Protein AF-A0ABC8RCI1-F1 (afdb_monomer)

Foldseek 3Di:
DVLLLVQLVVLFVVQCVVVVVPDVGAALVCQLVSQQSSLVSCVVVCVVLCVVQPVDGQDPVLLVVLVVVLVVVVCVVDDPVCNVVVPPRDHADSVRSSVSSVSSSVCSSVVSVVVVVVVVPDPPPPDDPPPDPDDDDDDDDDDDDDDPVPVVVVVVVVVVVVD

pLDDT: mean 73.95, std 18.59, range [34.44, 93.94]

Nearest PDB structures (foldseek):
  3gm2-assembly1_A  TM=2.659E-01  e=1.582E+00  Homo sapiens
  5f28-assembly3_G  TM=2.314E-01  e=1.412E+00  Mus musculus
  7utj-assembly1_I  TM=2.986E-01  e=2.645E+00  Homo sapiens
  2lk4-assembly1_A  TM=2.152E-01  e=1.124E+00  Homo sapiens
  1ktm-assembly1_A  TM=2.302E-01  e=2.800E+00  Gallus gallus

Solvent-accessible surface area (backbone atoms only — not comparable to full-atom values): 10098 Å² total; per-residue (Å²): 107,70,69,61,51,51,52,46,52,52,55,49,51,49,55,33,56,7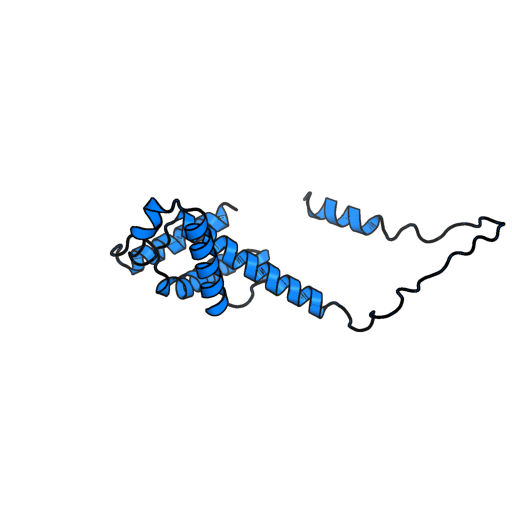6,50,71,59,78,48,98,45,52,43,71,86,49,48,56,64,50,47,43,53,50,48,53,52,43,49,73,68,59,39,63,65,47,54,71,35,45,80,61,76,79,52,66,69,55,52,50,51,45,51,51,52,52,54,52,53,49,61,72,72,49,59,82,86,54,63,76,71,61,79,56,80,74,59,34,43,75,70,52,45,46,53,48,52,53,52,44,52,49,53,44,33,52,53,40,47,49,52,53,51,61,73,65,51,68,85,84,69,85,72,82,87,73,84,74,80,82,77,89,76,87,85,83,92,78,80,88,90,90,86,65,81,71,63,60,63,57,53,56,55,55,56,70,71,72,113

Secondary structure (DSSP, 8-state):
-HHHHHHHHHHHHHHHHHTTT-SSSB-GGGHHHHHHHHHHHHHHTT-HHHHHH--SPPPHHHHHHHHHHHHHHHHHHS-TTTGGGTTS---B-HHHHHHHHHHHHHHHHHHHHHHHHHHHS-GGG----------------------STTHHHHHHHHHHH--

Organism: NCBI:txid185542

Mean predicted aligned error: 14.88 Å

Sequence (163 aa):
SPEFNSVCDSVYEDCLTLTQHALPGVKPYQLVSASERLHCSHTTLHFLLITKWVPQPLSRSQVDRTFKAITIRRSKNMPPAQVQKEEGEVVLGPVEFKEFARELFTNAVVSNAGKAVWKSVPIGVAGIAGVGAVTKSGKEVVGTVIGVYALGVATSIYLSLSG

Radius of gyration: 24.65 Å; Cα contacts (8 Å, |Δi|>4): 89; chains: 1; bounding box: 46×57×62 Å

Structure (mmCIF, N/CA/C/O backbone):
data_AF-A0ABC8RCI1-F1
#
_entry.id   AF-A0ABC8RCI1-F1
#
loop_
_atom_site.group_PDB
_atom_site.id
_atom_site.type_symbol
_atom_site.label_atom_id
_atom_site.label_alt_id
_atom_site.label_comp_id
_atom_site.label_asym_id
_atom_site.label_entity_id
_atom_site.label_seq_id
_atom_site.pdbx_PDB_ins_code
_atom_site.Cartn_x
_atom_site.Cartn_y
_atom_site.Cartn_z
_atom_site.occupancy
_atom_site.B_iso_or_equiv
_atom_site.auth_seq_id
_atom_site.auth_comp_id
_atom_site.auth_asym_id
_atom_site.auth_atom_id
_atom_site.pdbx_PDB_model_num
ATOM 1 N N . SER A 1 1 ? -6.464 3.731 -11.333 1.00 79.81 1 SER A N 1
ATOM 2 C CA . SER A 1 1 ? -6.948 2.745 -12.316 1.00 79.81 1 SER A CA 1
ATOM 3 C C . SER A 1 1 ? -7.962 1.847 -11.617 1.00 79.81 1 SER A C 1
ATOM 5 O O . SER A 1 1 ? -7.810 1.637 -10.411 1.00 79.81 1 SER A O 1
ATOM 7 N N . PRO A 1 2 ? -9.016 1.390 -12.310 1.00 86.62 2 PRO A N 1
ATOM 8 C CA . PRO A 1 2 ? -10.028 0.510 -11.724 1.00 86.62 2 PRO A CA 1
ATOM 9 C C . PRO A 1 2 ? -9.445 -0.842 -11.288 1.00 86.62 2 PRO A C 1
ATOM 11 O O . PRO A 1 2 ? -9.809 -1.342 -10.229 1.00 86.62 2 PRO A O 1
ATOM 14 N N . GLU A 1 3 ? -8.464 -1.374 -12.016 1.00 86.75 3 GLU A N 1
ATOM 15 C CA . GLU A 1 3 ? -7.760 -2.616 -11.678 1.00 86.75 3 GLU A CA 1
ATOM 16 C C . GLU A 1 3 ? -6.979 -2.464 -10.365 1.00 86.75 3 GLU A C 1
ATOM 18 O O . GLU A 1 3 ? -7.034 -3.334 -9.501 1.00 86.75 3 GLU A O 1
ATOM 23 N N . PHE A 1 4 ? -6.301 -1.325 -10.165 1.00 87.56 4 PHE A N 1
ATOM 24 C CA . PHE A 1 4 ? -5.614 -1.037 -8.903 1.00 87.56 4 PHE A CA 1
ATOM 25 C C . PHE A 1 4 ? -6.589 -0.992 -7.719 1.00 87.56 4 PHE A C 1
ATOM 27 O O . PHE A 1 4 ? -6.317 -1.561 -6.663 1.00 87.56 4 PHE A O 1
ATOM 34 N N . ASN A 1 5 ? -7.736 -0.333 -7.905 1.00 90.94 5 ASN A N 1
ATOM 35 C CA . ASN A 1 5 ? -8.763 -0.240 -6.871 1.00 90.94 5 ASN A CA 1
ATOM 36 C C . ASN A 1 5 ? -9.359 -1.613 -6.548 1.00 90.94 5 ASN A C 1
ATOM 38 O O . ASN A 1 5 ? -9.527 -1.914 -5.374 1.00 90.94 5 ASN A O 1
ATOM 42 N N . SER A 1 6 ? -9.602 -2.448 -7.562 1.00 92.31 6 SER A N 1
ATOM 43 C CA . SER A 1 6 ? -10.110 -3.812 -7.388 1.00 92.31 6 SER A CA 1
ATOM 44 C C . SER A 1 6 ? -9.152 -4.688 -6.576 1.00 92.31 6 SER A C 1
ATOM 46 O O . SER A 1 6 ? -9.595 -5.403 -5.680 1.00 92.31 6 SER A O 1
ATOM 48 N N . VAL A 1 7 ? -7.840 -4.580 -6.809 1.00 92.38 7 VAL A N 1
ATOM 49 C CA . VAL A 1 7 ? -6.827 -5.266 -5.985 1.00 92.38 7 VAL A CA 1
ATOM 50 C C . VAL A 1 7 ? -6.846 -4.757 -4.545 1.00 92.38 7 VAL A C 1
ATOM 52 O O . VAL A 1 7 ? -6.781 -5.553 -3.611 1.00 92.38 7 VAL A O 1
ATOM 55 N N . CYS A 1 8 ? -6.961 -3.441 -4.348 1.00 91.88 8 CYS A N 1
ATOM 56 C CA . CYS A 1 8 ? -7.063 -2.867 -3.007 1.00 91.88 8 CYS A CA 1
ATOM 57 C C . CYS A 1 8 ? -8.319 -3.348 -2.273 1.00 91.88 8 CYS A C 1
ATOM 59 O O . CYS A 1 8 ? -8.227 -3.664 -1.092 1.00 91.88 8 CYS A O 1
ATOM 61 N N . ASP A 1 9 ? -9.458 -3.426 -2.965 1.00 93.94 9 ASP A N 1
ATOM 62 C CA . ASP A 1 9 ? -10.711 -3.950 -2.417 1.00 93.94 9 ASP A CA 1
ATOM 63 C C . ASP A 1 9 ? -10.568 -5.425 -2.027 1.00 93.94 9 ASP A C 1
ATOM 65 O O . ASP A 1 9 ? -10.872 -5.786 -0.895 1.00 93.94 9 ASP A O 1
ATOM 69 N N . SER A 1 10 ? -10.005 -6.261 -2.904 1.00 93.44 10 SER A N 1
ATOM 70 C CA . SER A 1 10 ? -9.768 -7.680 -2.603 1.00 93.44 10 SER A CA 1
ATOM 71 C C . SER A 1 10 ? -8.871 -7.864 -1.379 1.00 93.44 10 SER A C 1
ATOM 73 O O . SER A 1 10 ? -9.211 -8.617 -0.474 1.00 93.44 10 SER A O 1
ATOM 75 N N . VAL A 1 11 ? -7.740 -7.153 -1.309 1.00 93.31 11 VAL A N 1
ATOM 76 C CA . VAL A 1 11 ? -6.818 -7.288 -0.171 1.00 93.31 11 VAL A CA 1
ATOM 77 C C . VAL A 1 11 ? -7.432 -6.734 1.117 1.00 93.31 11 VAL A C 1
ATOM 79 O O . VAL A 1 11 ? -7.132 -7.242 2.198 1.00 93.31 11 VAL A O 1
ATOM 82 N N . TYR A 1 12 ? -8.279 -5.706 1.029 1.00 92.56 12 TYR A N 1
ATOM 83 C CA . TYR A 1 12 ? -9.021 -5.186 2.176 1.00 92.56 12 TYR A CA 1
ATOM 84 C C . TYR A 1 12 ? -9.988 -6.240 2.732 1.00 92.56 12 TYR A C 1
ATOM 86 O O . TYR A 1 12 ? -9.924 -6.547 3.924 1.00 92.56 12 TYR A O 1
ATOM 94 N N . GLU A 1 13 ? -10.800 -6.855 1.870 1.00 93.06 13 GLU A N 1
ATOM 95 C CA . GLU A 1 13 ? -11.716 -7.937 2.253 1.00 93.06 13 GLU A CA 1
ATOM 96 C C . GLU A 1 13 ? -10.971 -9.167 2.794 1.00 93.06 13 GLU A C 1
ATOM 98 O O . GLU A 1 13 ? -11.385 -9.753 3.796 1.00 93.06 13 GLU A O 1
ATOM 103 N N . ASP A 1 14 ? -9.812 -9.512 2.227 1.00 92.44 14 ASP A N 1
ATOM 104 C CA . ASP A 1 14 ? -8.958 -10.582 2.756 1.00 92.44 14 ASP A CA 1
ATOM 105 C C . ASP A 1 14 ? -8.468 -10.261 4.176 1.00 92.44 14 ASP A C 1
ATOM 107 O O . ASP A 1 14 ? -8.445 -11.131 5.049 1.00 92.44 14 ASP A O 1
ATOM 111 N N . CYS A 1 15 ? -8.079 -9.007 4.442 1.00 90.56 15 CYS A N 1
ATOM 112 C CA . CYS A 1 15 ? -7.668 -8.583 5.783 1.00 90.56 15 CYS A CA 1
ATOM 113 C C . CYS A 1 15 ? -8.816 -8.699 6.789 1.00 90.56 15 CYS A C 1
ATOM 115 O O . CYS A 1 15 ? -8.581 -9.140 7.917 1.00 90.56 15 CYS A O 1
ATOM 117 N N . LEU A 1 16 ? -10.036 -8.332 6.387 1.00 91.00 16 LEU A N 1
ATOM 118 C CA . LEU A 1 16 ? -11.226 -8.475 7.223 1.00 91.00 16 LEU A CA 1
ATOM 119 C C . LEU A 1 16 ? -11.550 -9.945 7.491 1.00 91.00 16 LEU A C 1
ATOM 121 O O . LEU A 1 16 ? -11.746 -10.330 8.648 1.00 91.00 16 LEU A O 1
ATOM 125 N N . THR A 1 17 ? -11.508 -10.772 6.448 1.00 91.06 17 THR A N 1
ATOM 126 C CA . THR A 1 17 ? -11.745 -12.218 6.524 1.00 91.06 17 THR A CA 1
ATOM 127 C C . THR A 1 17 ? -10.746 -12.893 7.465 1.00 91.06 17 THR A C 1
ATOM 129 O O . THR A 1 17 ? -11.140 -13.676 8.329 1.00 91.06 17 THR A O 1
ATOM 132 N N . LEU A 1 18 ? -9.458 -12.533 7.387 1.00 88.94 18 LEU A N 1
ATOM 133 C CA . LEU A 1 18 ? -8.415 -13.031 8.297 1.00 88.94 18 LEU A CA 1
ATOM 134 C C . LEU A 1 18 ? -8.679 -12.672 9.763 1.00 88.94 18 LEU A C 1
ATOM 136 O O . LEU A 1 18 ? -8.261 -13.398 10.662 1.00 88.94 18 LEU A O 1
ATOM 140 N N . THR A 1 19 ? -9.374 -11.564 10.010 1.00 87.88 19 THR A N 1
ATOM 141 C CA . THR A 1 19 ? -9.789 -11.148 11.358 1.00 87.88 19 THR A CA 1
ATOM 142 C C . THR A 1 19 ? -11.170 -11.653 11.742 1.00 87.88 19 THR A C 1
ATOM 144 O O . THR A 1 19 ? -11.686 -11.239 12.774 1.00 87.88 19 THR A O 1
ATOM 147 N N . GLN A 1 20 ? -11.786 -12.514 10.925 1.00 87.50 20 GLN A N 1
ATOM 148 C CA . GLN A 1 20 ? -13.162 -12.983 11.105 1.00 87.50 20 GLN A CA 1
ATOM 149 C C . GLN A 1 20 ? -14.162 -11.827 11.274 1.00 87.50 20 GLN A C 1
ATOM 151 O O . GLN A 1 20 ? -15.133 -11.943 12.015 1.00 87.50 20 GLN A O 1
ATOM 156 N N . HIS A 1 21 ? -13.893 -10.682 10.637 1.00 85.06 21 HIS A N 1
ATOM 157 C CA . HIS A 1 21 ? -14.647 -9.438 10.817 1.00 85.06 21 HIS A CA 1
ATOM 158 C C . HIS A 1 21 ? -14.780 -8.974 12.283 1.00 85.06 21 HIS A C 1
ATOM 160 O O . HIS A 1 21 ? -15.647 -8.162 12.600 1.00 85.06 21 HIS A O 1
ATOM 166 N N . ALA A 1 22 ? -13.905 -9.434 13.186 1.00 83.00 22 ALA A N 1
ATOM 167 C CA . ALA A 1 22 ? -13.880 -8.991 14.582 1.00 83.00 22 ALA A CA 1
ATOM 168 C C . ALA A 1 22 ? -13.457 -7.519 14.722 1.00 83.00 22 ALA A C 1
ATOM 170 O O . ALA A 1 22 ? -13.632 -6.910 15.776 1.00 83.00 22 ALA A O 1
ATOM 171 N N . LEU A 1 23 ? -12.885 -6.947 13.660 1.00 79.38 23 LEU A N 1
ATOM 172 C CA . LEU A 1 23 ? -12.407 -5.578 13.602 1.00 79.38 23 LEU A CA 1
ATOM 173 C C . LEU A 1 23 ? -13.157 -4.804 12.510 1.00 79.38 23 LEU A C 1
ATOM 175 O O . LEU A 1 23 ? -13.358 -5.333 11.418 1.00 79.38 23 LEU A O 1
ATOM 179 N N . PRO A 1 24 ? -13.514 -3.529 12.755 1.00 81.12 24 PRO A N 1
ATOM 180 C CA . PRO A 1 24 ? -14.270 -2.711 11.802 1.00 81.12 24 PRO A CA 1
ATOM 181 C C . PRO A 1 24 ? -13.444 -2.250 10.583 1.00 81.12 24 PRO A C 1
ATOM 183 O O . PRO A 1 24 ? -13.932 -1.477 9.764 1.00 81.12 24 PRO A O 1
ATOM 186 N N . GLY A 1 25 ? -12.182 -2.670 10.469 1.00 87.00 25 GLY A N 1
ATOM 187 C CA . GLY A 1 25 ? -11.266 -2.276 9.402 1.00 87.00 25 GLY A CA 1
ATOM 188 C C . GLY A 1 25 ? -9.842 -2.777 9.643 1.00 87.00 25 GLY A C 1
ATOM 189 O O . GLY A 1 25 ? -9.582 -3.534 10.582 1.00 87.00 25 GLY A O 1
ATOM 190 N N . VAL A 1 26 ? -8.906 -2.324 8.807 1.00 89.06 26 VAL A N 1
ATOM 191 C CA . VAL A 1 26 ? -7.516 -2.803 8.825 1.00 89.06 26 VAL A CA 1
ATOM 192 C C . VAL A 1 26 ? -6.722 -2.099 9.919 1.00 89.06 26 VAL A C 1
ATOM 194 O O . VAL A 1 26 ? -6.678 -0.868 9.983 1.00 89.06 26 VAL A O 1
ATOM 197 N N . LYS A 1 27 ? -6.060 -2.880 10.773 1.00 88.56 27 LYS A N 1
ATOM 198 C CA . LYS A 1 27 ? -5.249 -2.356 11.880 1.00 88.56 27 LYS A CA 1
ATOM 199 C C . LYS A 1 27 ? -3.792 -2.113 11.472 1.00 88.56 27 LYS A C 1
ATOM 201 O O . LYS A 1 27 ? -3.285 -2.791 10.574 1.00 88.56 27 LYS A O 1
ATOM 206 N N . PRO A 1 28 ? -3.060 -1.230 12.179 1.00 86.94 28 PRO A N 1
ATOM 207 C CA . PRO A 1 28 ? -1.683 -0.878 11.832 1.00 86.94 28 PRO A CA 1
ATOM 208 C C . PRO A 1 28 ? -0.733 -2.080 11.781 1.00 86.94 28 PRO A C 1
ATOM 210 O O . PRO A 1 28 ? 0.133 -2.152 10.910 1.00 86.94 28 PRO A O 1
ATOM 213 N N . TYR A 1 29 ? -0.921 -3.064 12.667 1.00 87.19 29 TYR A N 1
ATOM 214 C CA . TYR A 1 29 ? -0.092 -4.273 12.694 1.00 87.19 29 TYR A CA 1
ATOM 215 C C . TYR A 1 29 ? -0.255 -5.144 11.437 1.00 87.19 29 TYR A C 1
ATOM 217 O O . TYR A 1 29 ? 0.665 -5.873 11.077 1.00 87.19 29 TYR A O 1
ATOM 225 N N . GLN A 1 30 ? -1.394 -5.051 10.743 1.00 90.75 30 GLN A N 1
ATOM 226 C CA . GLN A 1 30 ? -1.672 -5.812 9.52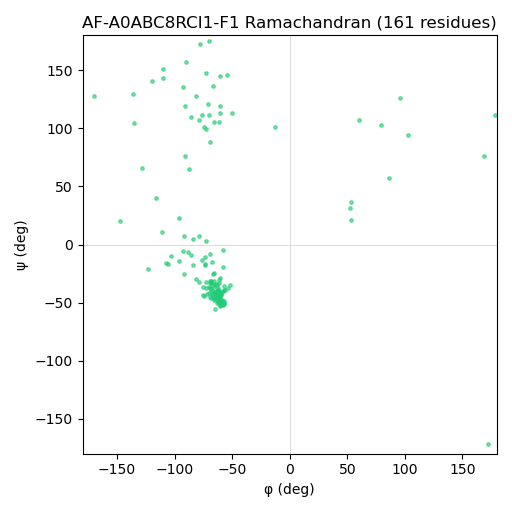3 1.00 90.75 30 GLN A CA 1
ATOM 227 C C . GLN A 1 30 ? -1.105 -5.147 8.269 1.00 90.75 30 GLN A C 1
ATOM 229 O O . GLN A 1 30 ? -0.978 -5.811 7.242 1.00 90.75 30 GLN A O 1
ATOM 234 N N . LEU A 1 31 ? -0.760 -3.855 8.331 1.00 90.69 31 LEU A N 1
ATOM 235 C CA . LEU A 1 31 ? -0.398 -3.062 7.153 1.00 90.69 31 LEU A CA 1
ATOM 236 C C . LEU A 1 31 ? 0.839 -3.592 6.430 1.00 90.69 31 LEU A C 1
ATOM 238 O O . LEU A 1 31 ? 0.905 -3.502 5.208 1.00 90.69 31 LEU A O 1
ATOM 242 N N . VAL A 1 32 ? 1.801 -4.167 7.156 1.00 91.25 32 VAL A N 1
ATOM 243 C CA . VAL A 1 32 ? 2.998 -4.760 6.541 1.00 91.25 32 VAL A CA 1
ATOM 244 C C . VAL A 1 32 ? 2.599 -5.960 5.683 1.00 91.25 32 VAL A C 1
ATOM 246 O O . VAL A 1 32 ? 2.825 -5.944 4.476 1.00 91.25 32 VAL A O 1
ATOM 249 N N . SER A 1 33 ? 1.898 -6.938 6.257 1.00 90.31 33 SER A N 1
ATOM 250 C CA . SER A 1 33 ? 1.428 -8.112 5.512 1.00 90.31 33 SER A CA 1
ATOM 251 C C . SER A 1 33 ? 0.421 -7.753 4.413 1.00 90.31 33 SER A C 1
ATOM 253 O O . SER A 1 33 ? 0.411 -8.373 3.353 1.00 90.31 33 SER A O 1
ATOM 255 N N . ALA A 1 34 ? -0.415 -6.732 4.625 1.00 91.75 34 ALA A N 1
ATOM 256 C CA . ALA A 1 34 ? -1.312 -6.217 3.595 1.00 91.75 34 ALA A CA 1
ATOM 257 C C . ALA A 1 34 ? -0.529 -5.600 2.424 1.00 91.75 34 ALA A C 1
ATOM 259 O O . ALA A 1 34 ? -0.858 -5.850 1.268 1.00 91.75 34 ALA A O 1
ATOM 260 N N . SER A 1 35 ? 0.541 -4.847 2.702 1.00 90.25 35 SER A N 1
ATOM 261 C CA . SER A 1 35 ? 1.397 -4.260 1.665 1.00 90.25 35 SER A CA 1
ATOM 262 C C . SER A 1 35 ? 2.152 -5.309 0.847 1.00 90.25 35 SER A C 1
ATOM 264 O O . SER A 1 35 ? 2.294 -5.146 -0.364 1.00 90.25 35 SER A O 1
ATOM 266 N N . GLU A 1 36 ? 2.567 -6.413 1.473 1.00 91.00 36 GLU A N 1
ATOM 267 C CA . GLU A 1 36 ? 3.158 -7.563 0.781 1.00 91.00 36 GLU A CA 1
ATOM 268 C C . GLU A 1 36 ? 2.137 -8.219 -0.153 1.00 91.00 36 GLU A C 1
ATOM 270 O O . GLU A 1 36 ? 2.427 -8.420 -1.331 1.00 91.00 36 GLU A O 1
ATOM 275 N N . ARG A 1 37 ? 0.908 -8.465 0.322 1.00 90.44 37 ARG A N 1
ATOM 276 C CA . ARG A 1 37 ? -0.173 -9.015 -0.517 1.00 90.44 37 ARG A CA 1
ATOM 277 C C . ARG A 1 37 ? -0.533 -8.102 -1.687 1.00 90.44 37 ARG A C 1
ATOM 279 O O . ARG A 1 37 ? -0.722 -8.596 -2.800 1.00 90.44 37 ARG A O 1
ATOM 286 N N . LEU A 1 38 ? -0.579 -6.786 -1.467 1.00 90.25 38 LEU A N 1
ATOM 287 C CA . LEU A 1 38 ? -0.763 -5.807 -2.542 1.00 90.25 38 LEU A CA 1
ATOM 288 C C . LEU A 1 38 ? 0.379 -5.900 -3.561 1.00 90.25 38 LEU A C 1
ATOM 290 O O . LEU A 1 38 ? 0.126 -5.976 -4.761 1.00 90.25 38 LEU A O 1
ATOM 294 N N . HIS A 1 39 ? 1.632 -5.935 -3.100 1.00 87.62 39 HIS A N 1
ATOM 295 C CA . HIS A 1 39 ? 2.804 -6.032 -3.973 1.00 87.62 39 HIS A CA 1
ATOM 296 C C . HIS A 1 39 ? 2.791 -7.313 -4.814 1.00 87.62 39 HIS A C 1
ATOM 298 O O . HIS A 1 39 ? 2.951 -7.235 -6.034 1.00 87.62 39 HIS A O 1
ATOM 304 N N . CYS A 1 40 ? 2.503 -8.466 -4.208 1.00 87.25 40 CYS A N 1
ATOM 305 C CA . CYS A 1 40 ? 2.365 -9.739 -4.916 1.00 87.25 40 CYS A CA 1
ATOM 306 C C . CYS A 1 40 ? 1.225 -9.709 -5.944 1.00 87.25 40 CYS A C 1
ATOM 308 O O . CYS A 1 40 ? 1.422 -10.119 -7.090 1.00 87.25 40 CYS A O 1
ATOM 310 N N . SER A 1 41 ? 0.057 -9.180 -5.570 1.00 86.81 41 SER A N 1
ATOM 311 C CA . SER A 1 41 ? -1.111 -9.097 -6.459 1.00 86.81 41 SER A CA 1
ATOM 312 C C . SER A 1 41 ? -0.838 -8.191 -7.660 1.00 86.81 41 SER A C 1
ATOM 314 O O . SER A 1 41 ? -1.089 -8.568 -8.804 1.00 86.81 41 SER A O 1
ATOM 316 N N . HIS A 1 42 ? -0.233 -7.023 -7.433 1.00 84.69 42 HIS A N 1
ATOM 317 C CA . HIS A 1 42 ? 0.139 -6.110 -8.512 1.00 84.69 42 HIS A CA 1
ATOM 318 C C . HIS A 1 42 ? 1.266 -6.646 -9.401 1.00 84.69 42 HIS A C 1
ATOM 320 O O . HIS A 1 42 ? 1.279 -6.380 -10.604 1.00 84.69 42 HIS A O 1
ATOM 326 N N . THR A 1 43 ? 2.203 -7.401 -8.828 1.00 82.75 43 THR A N 1
ATOM 327 C CA . THR A 1 43 ? 3.272 -8.059 -9.589 1.00 82.75 43 THR A CA 1
ATOM 328 C C . THR A 1 43 ? 2.694 -9.151 -10.488 1.00 82.75 43 THR A C 1
ATOM 330 O O . THR A 1 43 ? 3.039 -9.212 -11.664 1.00 82.75 43 THR A O 1
ATOM 333 N N . THR A 1 44 ? 1.751 -9.944 -9.971 1.00 81.19 44 THR A N 1
ATOM 334 C CA . THR A 1 44 ? 1.041 -10.995 -10.724 1.00 81.19 44 THR A CA 1
ATOM 335 C C . THR A 1 44 ? 0.231 -10.411 -11.881 1.00 81.19 44 THR A C 1
ATOM 337 O O . THR A 1 44 ? 0.234 -10.951 -12.981 1.00 81.19 44 THR A O 1
ATOM 340 N N . LEU A 1 45 ? -0.405 -9.258 -11.662 1.00 82.31 45 LEU A N 1
ATOM 341 C CA . LEU A 1 45 ? -1.154 -8.530 -12.691 1.00 82.31 45 LEU A CA 1
ATOM 342 C C . LEU A 1 45 ? -0.261 -7.717 -13.645 1.00 82.31 45 LEU A C 1
ATOM 344 O O . LEU A 1 45 ? -0.775 -6.955 -14.460 1.00 82.31 45 LEU A O 1
ATOM 348 N N . HIS A 1 46 ? 1.066 -7.861 -13.558 1.00 78.25 46 HIS A N 1
ATOM 349 C CA . HIS A 1 46 ? 2.032 -7.211 -14.444 1.00 78.25 46 HIS A CA 1
ATOM 350 C C . HIS A 1 46 ? 1.865 -5.685 -14.555 1.00 78.25 46 HIS A C 1
ATOM 352 O O . HIS A 1 46 ? 2.114 -5.092 -15.608 1.00 78.25 46 HIS A O 1
ATOM 358 N N . PHE A 1 47 ? 1.510 -5.004 -13.460 1.00 80.25 47 PHE A N 1
ATOM 359 C CA . PHE A 1 47 ? 1.466 -3.541 -13.460 1.00 80.25 47 PHE A CA 1
ATOM 360 C C . PHE A 1 47 ? 2.859 -2.964 -13.739 1.00 80.25 47 PHE A C 1
ATOM 362 O O . PHE A 1 47 ? 3.718 -2.946 -12.858 1.00 80.25 47 PHE A O 1
ATOM 369 N N . LEU A 1 48 ? 3.063 -2.447 -14.956 1.00 78.75 48 LEU A N 1
ATOM 370 C CA . LEU A 1 48 ? 4.371 -2.032 -15.481 1.00 78.75 48 LEU A CA 1
ATOM 371 C C . LEU A 1 48 ? 5.121 -1.047 -14.575 1.00 78.75 48 LEU A C 1
ATOM 373 O O . LEU A 1 48 ? 6.339 -1.131 -14.450 1.00 78.75 48 LEU A O 1
ATOM 377 N N . LEU A 1 49 ? 4.420 -0.113 -13.923 1.00 78.56 49 LEU A N 1
ATOM 378 C CA . LEU A 1 49 ? 5.065 0.825 -12.998 1.00 78.56 49 LEU A CA 1
ATOM 379 C C . LEU A 1 49 ? 5.580 0.133 -11.734 1.00 78.56 49 LEU A C 1
ATOM 381 O O . LEU A 1 49 ? 6.662 0.466 -11.256 1.00 78.56 49 LEU A O 1
ATOM 385 N N . ILE A 1 50 ? 4.815 -0.813 -11.195 1.00 79.62 50 ILE A N 1
ATOM 386 C CA . ILE A 1 50 ? 5.157 -1.511 -9.955 1.00 79.62 50 ILE A CA 1
ATOM 387 C C . ILE A 1 50 ? 6.273 -2.515 -10.236 1.00 79.62 50 ILE A C 1
ATOM 389 O O . ILE A 1 50 ? 7.270 -2.518 -9.523 1.00 79.62 50 ILE A O 1
ATOM 393 N N . THR A 1 51 ? 6.187 -3.276 -11.327 1.00 79.94 51 THR A N 1
ATOM 394 C CA . THR A 1 51 ? 7.233 -4.235 -11.711 1.00 79.94 51 THR A CA 1
ATOM 395 C C . THR A 1 51 ? 8.550 -3.550 -12.085 1.00 79.94 51 THR A C 1
ATOM 397 O O . THR A 1 51 ? 9.618 -4.043 -11.727 1.00 79.94 51 THR A O 1
ATOM 400 N N . LYS A 1 52 ? 8.504 -2.383 -12.746 1.00 82.50 52 LYS A N 1
ATOM 401 C CA . LYS A 1 52 ? 9.707 -1.627 -13.133 1.00 82.50 52 LYS A CA 1
ATOM 402 C C . LYS A 1 52 ? 10.364 -0.895 -11.965 1.00 82.50 52 LYS A C 1
ATOM 404 O O . LYS A 1 52 ? 11.590 -0.876 -11.870 1.00 82.50 52 LYS A O 1
ATOM 409 N N . TRP A 1 53 ? 9.574 -0.246 -11.109 1.00 83.62 53 TRP A N 1
ATOM 410 C CA . TRP A 1 53 ? 10.103 0.669 -10.093 1.00 83.62 53 TRP A CA 1
ATOM 411 C C . TRP A 1 53 ? 10.048 0.121 -8.671 1.00 83.62 53 TRP A C 1
ATOM 413 O O . TRP A 1 53 ? 10.737 0.650 -7.807 1.00 83.62 53 TRP A O 1
ATOM 423 N N . VAL A 1 54 ? 9.285 -0.935 -8.396 1.00 84.94 54 VAL A N 1
ATOM 424 C CA . VAL A 1 54 ? 9.164 -1.554 -7.066 1.00 84.94 54 VAL A CA 1
ATOM 425 C C . VAL A 1 54 ? 9.409 -3.068 -7.185 1.00 84.94 54 VAL A C 1
ATOM 427 O O . VAL A 1 54 ? 8.500 -3.862 -6.969 1.00 84.94 54 VAL A O 1
ATOM 430 N N . PRO A 1 55 ? 10.635 -3.505 -7.534 1.00 76.50 55 PRO A N 1
ATOM 431 C CA . PRO A 1 55 ? 10.942 -4.928 -7.710 1.00 76.50 55 PRO A CA 1
ATOM 432 C C . PRO A 1 55 ? 11.027 -5.704 -6.386 1.00 76.50 55 PRO A C 1
ATOM 434 O O . PRO A 1 55 ? 10.986 -6.929 -6.386 1.00 76.50 55 PRO A O 1
ATOM 437 N N . GLN A 1 56 ? 11.171 -5.003 -5.259 1.00 80.56 56 GLN A N 1
ATOM 438 C CA . GLN A 1 56 ? 11.252 -5.593 -3.924 1.00 80.56 56 GLN A CA 1
ATOM 439 C C . GLN A 1 56 ? 9.994 -5.271 -3.109 1.00 80.56 56 GLN A C 1
ATOM 441 O O . GLN A 1 56 ? 9.422 -4.193 -3.303 1.00 80.56 56 GLN A O 1
ATOM 446 N N . PRO A 1 57 ? 9.606 -6.153 -2.167 1.00 79.56 57 PRO A N 1
ATOM 447 C CA . PRO A 1 57 ? 8.542 -5.868 -1.214 1.00 79.56 57 PRO A CA 1
ATOM 448 C C . PRO A 1 57 ? 8.818 -4.572 -0.450 1.00 79.56 57 PRO A C 1
ATOM 450 O O . PRO A 1 57 ? 9.969 -4.228 -0.158 1.00 79.56 57 PRO A O 1
ATOM 453 N N . LEU A 1 58 ? 7.756 -3.838 -0.127 1.00 85.12 58 LEU A N 1
ATOM 454 C CA . LEU A 1 58 ? 7.878 -2.569 0.580 1.00 85.12 58 LEU A CA 1
ATOM 455 C C . LEU A 1 58 ? 8.408 -2.777 1.999 1.00 85.12 58 LEU A C 1
ATOM 457 O O . LEU A 1 58 ? 7.969 -3.658 2.733 1.00 85.12 58 LEU A O 1
ATOM 461 N N . SER A 1 59 ? 9.351 -1.931 2.407 1.00 87.00 59 SER A N 1
ATOM 462 C CA . SER A 1 59 ? 9.947 -2.027 3.739 1.00 87.00 59 SER A CA 1
ATOM 463 C C . SER A 1 59 ? 8.978 -1.563 4.831 1.00 87.00 59 SER A C 1
ATOM 465 O O . SER A 1 59 ? 8.221 -0.604 4.653 1.00 87.00 59 SER A O 1
ATOM 467 N N . ARG A 1 60 ? 9.065 -2.177 6.020 1.00 89.44 60 ARG A N 1
ATOM 468 C CA . ARG A 1 60 ? 8.266 -1.791 7.199 1.00 89.44 60 ARG A CA 1
ATOM 469 C C . ARG A 1 60 ? 8.365 -0.297 7.525 1.00 89.44 60 ARG A C 1
ATOM 471 O O . ARG A 1 60 ? 7.382 0.307 7.938 1.00 89.44 60 ARG A O 1
ATOM 478 N N . SER A 1 61 ? 9.529 0.315 7.306 1.00 89.12 61 SER A N 1
ATOM 479 C CA . SER A 1 61 ? 9.731 1.748 7.535 1.00 89.12 61 SER A CA 1
ATOM 480 C C . SER A 1 61 ? 8.978 2.630 6.531 1.00 89.12 61 SER A C 1
ATOM 482 O O . SER A 1 61 ? 8.525 3.708 6.903 1.00 89.12 61 SER A O 1
ATOM 484 N N . GLN A 1 62 ? 8.805 2.197 5.277 1.00 90.06 62 GLN A N 1
ATOM 485 C CA . GLN A 1 62 ? 7.981 2.909 4.290 1.00 90.06 62 GLN A CA 1
ATOM 486 C C . GLN A 1 62 ? 6.495 2.819 4.636 1.00 90.06 62 GLN A C 1
ATOM 488 O O . GLN A 1 62 ? 5.790 3.826 4.551 1.00 90.06 62 GLN A O 1
ATOM 493 N N . VAL A 1 63 ? 6.043 1.638 5.061 1.00 92.31 63 VAL A N 1
ATOM 494 C CA . VAL A 1 63 ? 4.671 1.404 5.530 1.00 92.31 63 VAL A CA 1
ATOM 495 C C . VAL A 1 6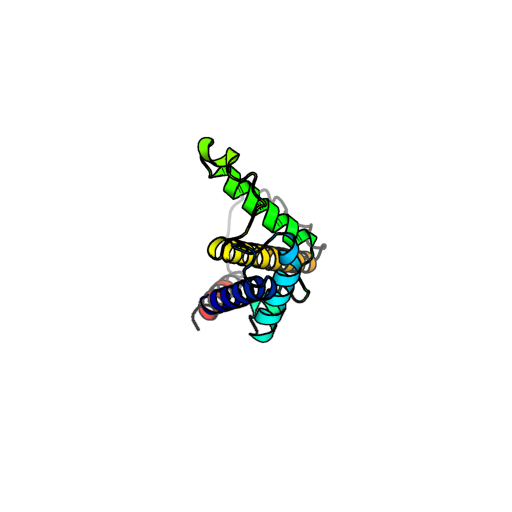3 ? 4.352 2.300 6.726 1.00 92.31 63 VAL A C 1
ATOM 497 O O . VAL A 1 63 ? 3.389 3.060 6.672 1.00 92.31 63 VAL A O 1
ATOM 500 N N . ASP A 1 64 ? 5.201 2.289 7.754 1.00 90.69 64 ASP A N 1
ATOM 501 C CA . ASP A 1 64 ? 5.010 3.086 8.970 1.00 90.69 64 ASP A CA 1
ATOM 502 C C . ASP A 1 64 ? 5.027 4.597 8.692 1.00 90.69 64 ASP A C 1
ATOM 504 O O . ASP A 1 64 ? 4.141 5.330 9.130 1.00 90.69 64 ASP A O 1
ATOM 508 N N . ARG A 1 65 ? 5.976 5.073 7.873 1.00 90.25 65 ARG A N 1
ATOM 509 C CA . ARG A 1 65 ? 6.028 6.485 7.456 1.00 90.25 65 ARG A CA 1
ATOM 510 C C . ARG A 1 65 ? 4.771 6.911 6.709 1.00 90.25 65 ARG A C 1
ATOM 512 O O . ARG A 1 65 ? 4.273 8.008 6.950 1.00 90.25 65 ARG A O 1
ATOM 51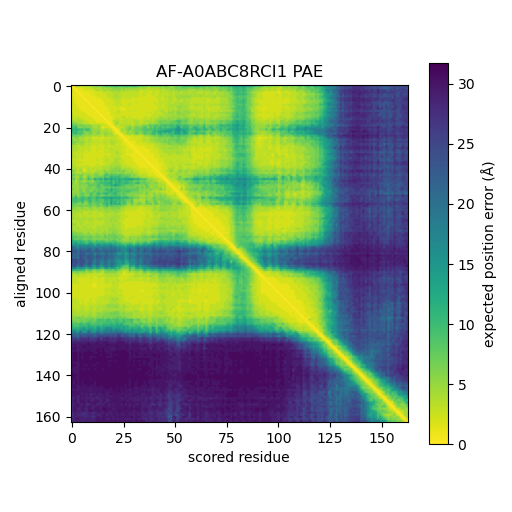9 N N . THR A 1 66 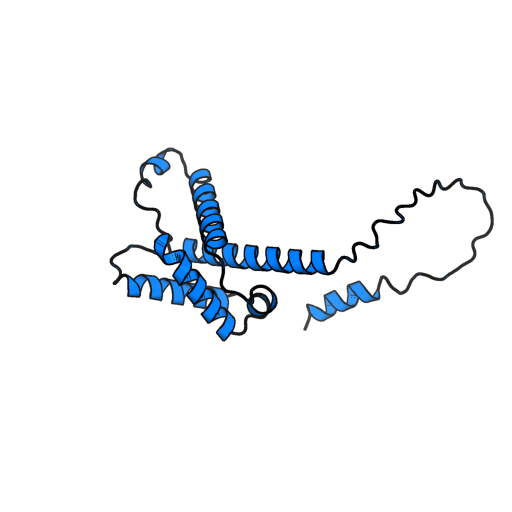? 4.276 6.063 5.810 1.00 92.12 66 THR A N 1
ATOM 520 C CA . THR A 1 66 ? 3.073 6.356 5.023 1.00 92.12 66 THR A CA 1
ATOM 521 C C . THR A 1 66 ? 1.840 6.372 5.918 1.00 92.12 66 THR A C 1
ATOM 523 O O . THR A 1 66 ? 1.068 7.325 5.873 1.00 92.12 66 THR A O 1
ATOM 526 N N . PHE A 1 67 ? 1.701 5.379 6.798 1.00 90.19 67 PHE A N 1
ATOM 527 C CA . PHE A 1 67 ? 0.624 5.334 7.783 1.00 90.19 67 PHE A CA 1
ATOM 528 C C . PHE A 1 67 ? 0.632 6.584 8.671 1.00 90.19 67 PHE A C 1
ATOM 530 O O . PHE A 1 67 ? -0.368 7.294 8.751 1.00 90.19 67 PHE A O 1
ATOM 537 N N . LYS A 1 68 ? 1.788 6.934 9.245 1.00 89.31 68 LYS A N 1
ATOM 538 C CA . LYS A 1 68 ? 1.949 8.136 10.069 1.00 89.31 68 LYS A CA 1
ATOM 539 C C . LYS A 1 68 ? 1.601 9.418 9.308 1.00 89.31 68 LYS A C 1
ATOM 541 O O . LYS A 1 68 ? 0.957 10.298 9.874 1.00 89.31 68 LYS A O 1
ATOM 546 N N . ALA A 1 69 ? 1.998 9.537 8.040 1.00 87.81 69 ALA A N 1
ATOM 547 C CA . ALA A 1 69 ? 1.672 10.700 7.216 1.00 87.81 69 A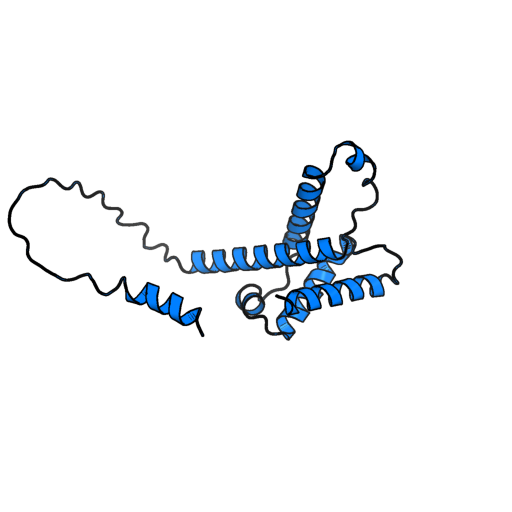LA A CA 1
ATOM 548 C C . ALA A 1 69 ? 0.155 10.870 7.032 1.00 87.81 69 ALA A C 1
ATOM 550 O O . ALA A 1 69 ? -0.353 11.986 7.149 1.00 87.81 69 ALA A O 1
ATOM 551 N N . ILE A 1 70 ? -0.569 9.773 6.804 1.00 87.50 70 ILE A N 1
ATOM 552 C CA . ILE A 1 70 ? -2.028 9.780 6.637 1.00 87.50 70 ILE A CA 1
ATOM 553 C C . ILE A 1 70 ? -2.722 10.119 7.955 1.00 87.50 70 ILE A C 1
ATOM 555 O O . ILE A 1 70 ? -3.584 10.997 7.977 1.00 87.50 70 ILE A O 1
ATOM 559 N N . THR A 1 71 ? -2.291 9.515 9.063 1.00 85.88 71 THR A N 1
ATOM 560 C CA . THR A 1 71 ? -2.836 9.800 10.399 1.00 85.88 71 THR A CA 1
ATOM 561 C C . THR A 1 71 ? -2.646 11.269 10.787 1.00 85.88 71 THR A C 1
ATOM 563 O O . THR A 1 71 ? -3.581 11.912 11.262 1.00 85.88 71 THR A O 1
ATOM 566 N N . ILE A 1 72 ? -1.469 11.852 10.522 1.00 85.25 72 ILE A N 1
ATOM 567 C CA . ILE A 1 72 ? -1.205 13.278 10.785 1.00 85.25 72 ILE A CA 1
ATOM 568 C C . ILE A 1 72 ? -2.098 14.174 9.918 1.00 85.25 72 ILE A C 1
ATOM 570 O O . ILE A 1 72 ? -2.665 15.147 10.418 1.00 85.25 72 ILE A O 1
ATOM 574 N N . ARG A 1 73 ? -2.240 13.868 8.622 1.00 84.81 73 ARG A N 1
ATOM 575 C CA . ARG A 1 73 ? -3.110 14.642 7.720 1.00 84.81 73 ARG A CA 1
ATOM 576 C C . ARG A 1 73 ? -4.573 14.582 8.153 1.00 84.81 73 ARG A C 1
ATOM 578 O O . ARG A 1 73 ? -5.238 15.613 8.127 1.00 84.81 73 ARG A O 1
ATOM 585 N N . ARG A 1 74 ? -5.051 13.417 8.599 1.00 79.12 74 ARG A N 1
ATOM 586 C CA . ARG A 1 74 ? -6.402 13.253 9.155 1.00 79.12 74 ARG A CA 1
ATOM 587 C C . ARG A 1 74 ? -6.600 14.124 10.386 1.00 79.12 74 ARG A C 1
ATOM 589 O O . ARG A 1 74 ? -7.526 14.928 10.410 1.00 79.12 74 ARG A O 1
ATOM 596 N N . SER A 1 75 ? -5.692 14.016 11.353 1.00 78.94 75 SER A N 1
ATOM 597 C CA . SER A 1 75 ? -5.741 14.803 12.587 1.00 78.94 75 SER A CA 1
ATOM 598 C C . SER A 1 75 ? -5.776 16.310 12.303 1.00 78.94 75 SER A C 1
ATOM 600 O O . SER A 1 75 ? -6.545 17.035 12.926 1.00 78.94 75 SER A O 1
ATOM 602 N N . LYS A 1 76 ? -5.020 16.783 11.303 1.00 80.81 76 LYS A N 1
ATOM 603 C CA . LYS A 1 76 ? -5.006 18.198 10.898 1.00 80.81 76 LYS A CA 1
ATOM 604 C C . LYS A 1 76 ? -6.311 18.669 10.244 1.00 80.81 76 LYS A C 1
ATOM 606 O O . LYS A 1 76 ? -6.652 19.843 10.356 1.00 80.81 76 LYS A O 1
ATOM 611 N N . ASN A 1 77 ? -7.015 17.782 9.547 1.00 78.69 77 ASN A N 1
ATOM 612 C CA . ASN A 1 77 ? -8.246 18.112 8.826 1.00 78.69 77 ASN A CA 1
ATOM 613 C C . ASN A 1 77 ? -9.506 17.976 9.700 1.00 78.69 77 ASN A C 1
ATOM 615 O O . ASN A 1 77 ? -10.597 18.325 9.249 1.00 78.69 77 ASN A O 1
ATOM 619 N N . MET A 1 78 ? -9.377 17.469 10.929 1.00 69.00 78 MET A N 1
ATOM 620 C CA . MET A 1 78 ? -10.499 17.210 11.823 1.00 69.00 78 MET A CA 1
ATOM 621 C C . MET A 1 78 ? -10.778 18.415 12.749 1.00 69.00 78 MET A C 1
ATOM 623 O O . MET A 1 78 ? -9.844 18.979 13.322 1.00 69.00 78 MET A O 1
ATOM 627 N N . PRO A 1 79 ? -12.050 18.821 12.943 1.00 68.62 79 PRO A N 1
ATOM 628 C CA . PRO A 1 79 ? -12.403 19.851 13.917 1.00 68.62 79 PRO A CA 1
ATOM 629 C C . PRO A 1 79 ? -12.008 19.427 15.345 1.00 68.62 79 PRO A C 1
ATOM 631 O O . PRO A 1 79 ? -12.174 18.254 15.693 1.00 68.62 79 PRO A O 1
ATOM 634 N N . PRO A 1 80 ? -11.586 20.360 16.221 1.00 60.84 80 PRO A N 1
ATOM 635 C CA . PRO A 1 80 ? -11.092 20.045 17.569 1.00 60.84 80 PRO A CA 1
ATOM 636 C C . PRO A 1 80 ? -12.095 19.284 18.458 1.00 60.84 80 PRO A C 1
ATOM 638 O O . PRO A 1 80 ? -11.690 18.624 19.408 1.00 60.84 80 PRO A O 1
ATOM 641 N N . ALA A 1 81 ? -13.391 19.313 18.128 1.00 59.47 81 ALA A N 1
ATOM 642 C CA . ALA A 1 81 ? -14.441 18.580 18.836 1.00 59.47 81 ALA A CA 1
ATOM 643 C C . ALA A 1 81 ? -14.452 17.055 18.580 1.00 59.47 81 ALA A C 1
ATOM 645 O O . ALA A 1 81 ? -15.082 16.324 19.339 1.00 59.47 81 ALA A O 1
ATOM 646 N N . GLN A 1 82 ? -13.795 16.562 17.523 1.00 54.97 82 GLN A N 1
ATOM 647 C CA . GLN A 1 82 ? -13.810 15.136 17.148 1.00 54.97 82 GLN A CA 1
ATOM 648 C C . GLN A 1 82 ? -12.493 14.409 17.474 1.00 54.97 82 GLN A C 1
ATOM 650 O O . GLN A 1 82 ? -12.487 13.188 17.606 1.00 54.97 82 GLN A O 1
ATOM 655 N N . VAL A 1 83 ? -11.411 15.159 17.719 1.00 55.62 83 VAL A N 1
ATOM 656 C CA . VAL A 1 83 ? -10.077 14.627 18.061 1.00 55.62 83 VAL A CA 1
ATOM 657 C C . VAL A 1 83 ? -10.090 13.816 19.366 1.00 55.62 83 VAL A C 1
ATOM 659 O O . VAL A 1 83 ? -9.352 12.849 19.494 1.00 55.62 83 VAL A O 1
ATOM 662 N N . GLN A 1 84 ? -10.973 14.150 20.313 1.00 46.94 84 GLN A N 1
ATOM 663 C CA . GLN A 1 84 ? -11.092 13.435 21.594 1.00 46.94 84 GLN A CA 1
ATOM 664 C C . GLN A 1 84 ? -11.813 12.078 21.483 1.00 46.94 84 GLN A C 1
ATOM 666 O O . GLN A 1 84 ? -11.772 11.290 22.421 1.00 46.94 84 GLN A O 1
ATOM 671 N N . LYS A 1 85 ? -12.490 11.784 20.361 1.00 46.75 85 LYS A N 1
ATOM 672 C CA . LYS A 1 85 ? -13.280 10.548 20.189 1.00 46.75 85 LYS A CA 1
ATOM 673 C C . LYS A 1 85 ? -12.514 9.432 19.463 1.00 46.75 85 LYS A C 1
ATOM 675 O O . LYS A 1 85 ? -12.934 8.280 19.514 1.00 46.75 85 LYS A O 1
ATOM 680 N N . GLU A 1 86 ? -11.389 9.763 18.830 1.00 52.47 86 GLU A N 1
ATOM 681 C CA . GLU A 1 86 ? -10.491 8.838 18.118 1.00 52.47 86 GLU A CA 1
ATOM 682 C C . GLU A 1 86 ? -9.298 8.365 18.977 1.00 52.47 86 GLU A C 1
ATOM 684 O O . GLU A 1 86 ? -8.286 7.913 18.451 1.00 52.47 86 GLU A O 1
ATOM 689 N N . GLU A 1 87 ? -9.398 8.404 20.311 1.00 47.84 87 GLU A N 1
ATOM 690 C CA . GLU A 1 87 ? -8.457 7.657 21.170 1.00 47.84 87 GLU A CA 1
ATOM 691 C C . GLU A 1 87 ? -8.659 6.128 21.065 1.00 47.84 87 GLU A C 1
ATOM 693 O O . GLU A 1 87 ? -7.844 5.341 21.546 1.00 47.84 87 GLU A O 1
ATOM 698 N N . GLY A 1 88 ? -9.727 5.693 20.384 1.00 54.28 88 GLY A N 1
ATOM 699 C CA . GLY A 1 88 ? -9.929 4.313 19.961 1.00 54.28 88 GLY A CA 1
ATOM 700 C C . GLY A 1 88 ? -8.970 3.926 18.834 1.00 54.28 88 GLY A C 1
ATOM 701 O O . GLY A 1 88 ? -8.969 4.535 17.771 1.00 54.28 88 GLY A O 1
ATOM 702 N N . GLU A 1 89 ? -8.168 2.894 19.090 1.00 66.25 89 GLU A N 1
ATOM 703 C CA . GLU A 1 89 ? -7.251 2.187 18.186 1.00 66.25 89 GLU A CA 1
ATOM 704 C C . GLU A 1 89 ? -7.438 2.500 16.683 1.00 66.25 89 GLU A C 1
ATOM 706 O O . GLU A 1 89 ? -8.338 1.949 16.050 1.00 66.25 89 GLU A O 1
ATOM 711 N N . VAL A 1 90 ? -6.569 3.356 16.120 1.00 78.25 90 VAL A N 1
ATOM 712 C CA . VAL A 1 90 ? -6.640 3.874 14.737 1.00 78.25 90 VAL A CA 1
ATOM 713 C C . VAL A 1 90 ? -6.818 2.741 13.724 1.00 78.25 90 VAL A C 1
ATOM 715 O O . VAL A 1 90 ? -5.920 1.921 13.526 1.00 78.25 90 VAL A O 1
ATOM 718 N N . VAL A 1 91 ? -7.976 2.709 13.067 1.00 85.69 91 VAL A N 1
ATOM 719 C CA . VAL A 1 91 ? -8.332 1.722 12.038 1.00 85.69 91 VAL A CA 1
ATOM 720 C C . VAL A 1 91 ? -8.380 2.400 10.676 1.00 85.69 91 VAL A C 1
ATOM 722 O O . VAL A 1 91 ? -8.816 3.547 10.583 1.00 85.69 91 VAL A O 1
ATOM 725 N N . LEU A 1 92 ? -7.951 1.696 9.625 1.00 87.12 92 LEU A N 1
ATOM 726 C CA . LEU A 1 92 ? -8.173 2.125 8.248 1.00 87.12 92 LEU A CA 1
ATOM 727 C C . LEU A 1 92 ? -9.479 1.537 7.711 1.00 87.12 92 LEU A C 1
ATOM 729 O O . LEU A 1 92 ? -9.625 0.316 7.585 1.00 87.12 92 LEU A O 1
ATOM 733 N N . GLY A 1 93 ? -10.404 2.422 7.348 1.00 89.06 93 GLY A N 1
ATOM 734 C CA . GLY A 1 93 ? -11.566 2.075 6.529 1.00 89.06 93 GLY A CA 1
ATOM 735 C C . GLY A 1 93 ? -11.183 1.751 5.074 1.00 89.06 93 GLY A C 1
ATOM 736 O O . GLY A 1 93 ? -10.031 1.941 4.679 1.00 89.06 93 GLY A O 1
ATOM 737 N N . PRO A 1 94 ? -12.135 1.320 4.230 1.00 88.75 94 PRO A N 1
ATOM 738 C CA . PRO A 1 94 ? -11.851 0.903 2.852 1.00 88.75 94 PRO A CA 1
ATOM 739 C C . PRO A 1 94 ? -11.314 2.054 1.988 1.00 88.75 94 PRO A C 1
ATOM 741 O O . PRO A 1 94 ? -10.361 1.890 1.227 1.00 88.75 94 PRO A O 1
ATOM 744 N N . VAL A 1 95 ? -11.884 3.255 2.137 1.00 89.81 95 VAL A N 1
ATOM 745 C CA . VAL A 1 95 ? -11.417 4.461 1.431 1.00 89.81 95 VAL A CA 1
ATOM 746 C C . VAL A 1 95 ? -9.992 4.805 1.857 1.00 89.81 95 VAL A C 1
ATOM 748 O O . VAL A 1 95 ? -9.123 5.041 1.025 1.00 89.81 95 VAL A O 1
ATOM 751 N N . GLU A 1 96 ? -9.734 4.760 3.157 1.00 89.75 96 GLU A N 1
ATOM 752 C CA . GLU A 1 96 ? -8.456 5.133 3.760 1.00 89.75 96 GLU A CA 1
ATOM 753 C C . GLU A 1 96 ? -7.360 4.125 3.420 1.00 89.75 96 GLU A C 1
ATOM 755 O O . GLU A 1 96 ? -6.221 4.506 3.162 1.00 89.75 96 GLU A O 1
ATOM 760 N N . PHE A 1 97 ? -7.710 2.841 3.357 1.00 91.12 97 PHE A N 1
ATOM 761 C CA . PHE A 1 97 ? -6.823 1.779 2.912 1.00 91.12 97 PHE A CA 1
ATOM 762 C C . PHE A 1 97 ? -6.406 1.970 1.449 1.00 91.12 97 PHE A C 1
ATOM 764 O O . PHE A 1 97 ? -5.229 1.814 1.122 1.00 91.12 97 PHE A O 1
ATOM 771 N N . LYS A 1 98 ? -7.328 2.392 0.573 1.00 92.56 98 LYS A N 1
ATOM 772 C CA . LYS A 1 98 ? -7.000 2.753 -0.818 1.00 92.56 98 LYS A CA 1
ATOM 773 C C . LYS A 1 98 ? -6.074 3.959 -0.893 1.00 92.56 98 LYS A C 1
ATOM 775 O O . LYS A 1 98 ? -5.120 3.948 -1.671 1.00 92.56 98 LYS A O 1
ATOM 780 N N . GLU A 1 99 ? -6.335 4.996 -0.100 1.00 91.56 99 GLU A N 1
ATOM 781 C CA . GLU A 1 99 ? -5.450 6.164 -0.039 1.00 91.56 99 GLU A CA 1
ATOM 782 C C . GLU A 1 99 ? -4.055 5.783 0.451 1.00 91.56 99 GLU A C 1
ATOM 784 O O . GLU A 1 99 ? -3.060 6.193 -0.150 1.00 91.56 99 GLU A O 1
ATOM 789 N N . PHE A 1 100 ? -3.994 4.935 1.477 1.00 92.88 100 PHE A N 1
ATOM 790 C CA . PHE A 1 100 ? -2.766 4.354 1.992 1.00 92.88 100 PHE A CA 1
ATOM 791 C C . PHE A 1 100 ? -2.006 3.576 0.925 1.00 92.88 100 PHE A C 1
ATOM 793 O O . PHE A 1 100 ? -0.836 3.874 0.691 1.00 92.88 100 PHE A O 1
ATOM 800 N N . ALA A 1 101 ? -2.656 2.645 0.228 1.00 92.19 101 ALA A N 1
ATOM 801 C CA . ALA A 1 101 ? -2.032 1.877 -0.844 1.00 92.19 101 ALA A CA 1
ATOM 802 C C . ALA A 1 101 ? -1.506 2.804 -1.950 1.00 92.19 101 ALA A C 1
ATOM 804 O O . ALA A 1 101 ? -0.345 2.706 -2.354 1.00 92.19 101 ALA A O 1
ATOM 805 N N . ARG A 1 102 ? -2.323 3.763 -2.399 1.00 91.25 102 ARG A N 1
ATOM 806 C CA . ARG A 1 102 ? -1.941 4.742 -3.425 1.00 91.25 102 ARG A CA 1
ATOM 807 C C . ARG A 1 102 ? -0.698 5.525 -3.017 1.00 91.25 102 ARG A C 1
ATOM 809 O O . ARG A 1 102 ? 0.244 5.624 -3.803 1.00 91.25 102 ARG A O 1
ATOM 816 N N . GLU A 1 103 ? -0.685 6.094 -1.816 1.00 91.75 103 GLU A N 1
ATOM 817 C CA . GLU A 1 103 ? 0.436 6.910 -1.347 1.00 91.75 103 GLU A CA 1
ATOM 818 C C . GLU A 1 103 ? 1.694 6.066 -1.116 1.00 91.75 103 GLU A C 1
ATOM 820 O O . GLU A 1 103 ? 2.793 6.479 -1.491 1.00 91.75 103 GLU A O 1
ATOM 825 N N . LEU A 1 104 ? 1.531 4.846 -0.604 1.00 92.62 104 LEU A N 1
ATOM 826 C CA . LEU A 1 104 ? 2.614 3.896 -0.385 1.00 92.62 104 LEU A CA 1
ATOM 827 C C . LEU A 1 104 ? 3.327 3.540 -1.700 1.00 92.62 104 LEU A C 1
ATOM 829 O O . LEU A 1 104 ? 4.548 3.696 -1.806 1.00 92.62 104 LEU A O 1
ATOM 833 N N . PHE A 1 105 ? 2.576 3.110 -2.719 1.00 88.94 105 PHE A N 1
ATOM 834 C CA . PHE A 1 105 ? 3.145 2.751 -4.021 1.00 88.94 105 PHE A CA 1
ATOM 835 C C . PH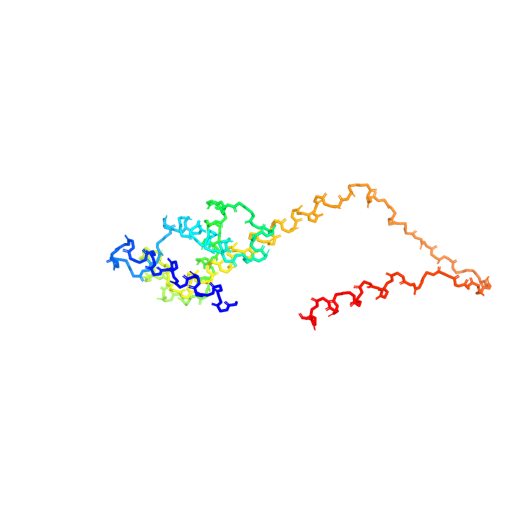E A 1 105 ? 3.677 3.971 -4.770 1.00 88.94 105 PHE A C 1
ATOM 837 O O . PHE A 1 105 ? 4.743 3.884 -5.376 1.00 88.94 105 PHE A O 1
ATOM 844 N N . THR A 1 106 ? 3.009 5.123 -4.687 1.00 90.19 106 THR A N 1
ATOM 845 C CA . THR A 1 106 ? 3.500 6.359 -5.318 1.00 90.19 106 THR A CA 1
ATOM 846 C C . THR A 1 106 ? 4.848 6.769 -4.733 1.00 90.19 106 THR A C 1
ATOM 848 O O . THR A 1 106 ? 5.802 6.990 -5.479 1.00 90.19 106 THR A O 1
ATOM 851 N N . ASN A 1 107 ? 4.973 6.793 -3.403 1.00 88.88 107 ASN A N 1
ATOM 852 C CA . ASN A 1 107 ? 6.231 7.123 -2.735 1.00 88.88 107 ASN A CA 1
ATOM 853 C C . ASN A 1 107 ? 7.340 6.118 -3.072 1.00 88.88 107 ASN A C 1
ATOM 855 O O . ASN A 1 107 ? 8.489 6.516 -3.276 1.00 88.88 107 ASN A O 1
ATOM 859 N N . ALA A 1 108 ? 7.015 4.827 -3.162 1.00 88.12 108 ALA A N 1
ATOM 860 C CA . ALA A 1 108 ? 7.974 3.795 -3.544 1.00 88.12 108 ALA A CA 1
ATOM 861 C C . ALA A 1 108 ? 8.459 3.963 -4.993 1.00 88.12 108 ALA A C 1
ATOM 863 O O . ALA A 1 108 ? 9.668 3.966 -5.234 1.00 88.12 108 ALA A O 1
ATOM 864 N N . VAL A 1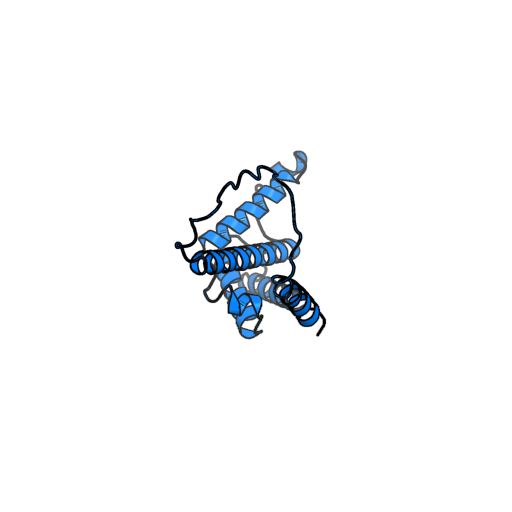 109 ? 7.535 4.172 -5.936 1.00 88.12 109 VAL A N 1
ATOM 865 C CA . VAL A 1 109 ? 7.841 4.404 -7.355 1.00 88.12 109 VAL A CA 1
ATOM 866 C C . VAL A 1 109 ? 8.699 5.656 -7.517 1.00 88.12 109 VAL A C 1
ATOM 868 O O . VAL A 1 109 ? 9.756 5.584 -8.137 1.00 88.12 109 VAL A O 1
ATOM 871 N N . VAL A 1 110 ? 8.306 6.783 -6.916 1.00 87.94 110 VAL A N 1
ATOM 872 C CA . VAL A 1 110 ? 9.046 8.053 -7.015 1.00 87.94 110 VAL A CA 1
ATOM 873 C C . VAL A 1 110 ? 10.427 7.943 -6.371 1.00 87.94 110 VAL A C 1
ATOM 875 O O . VAL A 1 110 ? 11.411 8.396 -6.954 1.00 87.94 110 VAL A O 1
ATOM 878 N N . SER A 1 111 ? 10.541 7.306 -5.201 1.00 86.44 111 SER A N 1
ATOM 879 C CA . SER A 1 111 ? 11.834 7.126 -4.529 1.00 86.44 111 SER A CA 1
ATOM 880 C C . SER A 1 111 ? 12.791 6.266 -5.356 1.00 86.44 111 SER A C 1
ATOM 882 O O . SER A 1 111 ? 13.963 6.616 -5.509 1.00 86.44 111 SER A O 1
ATOM 884 N N . ASN A 1 112 ? 12.307 5.161 -5.923 1.00 86.38 112 ASN A N 1
ATOM 885 C CA . ASN A 1 112 ? 13.140 4.259 -6.713 1.00 86.38 112 ASN A CA 1
ATOM 886 C C . ASN A 1 112 ? 13.458 4.828 -8.102 1.00 86.38 112 ASN A C 1
ATOM 888 O O . ASN A 1 112 ? 14.597 4.699 -8.556 1.00 86.38 112 ASN A O 1
ATOM 892 N N . ALA A 1 113 ? 12.516 5.534 -8.731 1.00 84.19 113 ALA A N 1
ATOM 893 C CA . ALA A 1 113 ? 12.761 6.272 -9.967 1.00 84.19 113 ALA A CA 1
ATOM 894 C C . ALA A 1 113 ? 13.785 7.391 -9.770 1.00 84.19 113 ALA A C 1
ATOM 896 O O . ALA A 1 113 ? 14.749 7.483 -10.529 1.00 84.19 113 ALA A O 1
ATOM 897 N N . GLY A 1 114 ? 13.652 8.172 -8.696 1.00 81.44 114 GLY A N 1
ATOM 898 C CA . GLY A 1 114 ? 14.633 9.186 -8.320 1.00 81.44 114 GLY A CA 1
ATOM 899 C C . GLY A 1 114 ? 16.025 8.583 -8.133 1.00 81.44 114 GLY A C 1
ATOM 900 O O . GLY A 1 114 ? 16.984 9.058 -8.734 1.00 81.44 114 GLY A O 1
ATOM 901 N N . LYS A 1 115 ? 16.149 7.481 -7.380 1.00 82.69 115 LYS A N 1
ATOM 902 C CA . LYS A 1 115 ? 17.432 6.770 -7.218 1.00 82.69 115 LYS A CA 1
ATOM 903 C C . LYS A 1 115 ? 18.030 6.321 -8.553 1.00 82.69 115 LYS A C 1
ATOM 905 O O . LYS A 1 115 ? 19.244 6.395 -8.714 1.00 82.69 115 LYS A O 1
ATOM 910 N N . ALA A 1 116 ? 17.213 5.849 -9.493 1.00 79.94 116 ALA A N 1
ATOM 911 C CA . ALA A 1 116 ? 17.691 5.444 -10.812 1.00 79.94 116 ALA A CA 1
ATOM 912 C C . ALA A 1 116 ? 18.218 6.635 -11.626 1.00 79.94 116 ALA A C 1
ATOM 914 O O . ALA A 1 116 ? 19.267 6.516 -12.257 1.00 79.94 116 ALA A O 1
ATOM 915 N N . VAL A 1 117 ? 17.546 7.789 -11.556 1.00 79.12 117 VAL A N 1
ATOM 916 C CA . VAL A 1 117 ? 18.025 9.037 -12.171 1.00 79.12 117 VAL A CA 1
ATOM 917 C C . VAL A 1 117 ? 19.352 9.459 -11.549 1.00 79.12 117 VAL A C 1
ATOM 919 O O . VAL A 1 117 ? 20.312 9.654 -12.282 1.00 79.12 117 VAL A O 1
ATOM 922 N N . TRP A 1 118 ? 19.454 9.499 -10.218 1.00 69.19 118 TRP A N 1
ATOM 923 C CA . TRP A 1 118 ? 20.699 9.842 -9.515 1.00 69.19 118 TRP A CA 1
ATOM 924 C C . TRP A 1 118 ? 21.866 8.917 -9.877 1.00 69.19 118 TRP A C 1
ATOM 926 O O . TRP A 1 118 ? 22.977 9.392 -10.081 1.00 69.19 118 TRP A O 1
ATOM 936 N N . LYS A 1 119 ? 21.619 7.609 -10.012 1.00 71.06 119 LYS A N 1
ATOM 937 C CA . LYS A 1 119 ? 22.633 6.647 -10.480 1.00 71.06 119 LYS A CA 1
ATOM 938 C C . LYS A 1 119 ? 23.044 6.861 -11.938 1.00 71.06 119 LYS A C 1
ATOM 940 O O . LYS A 1 119 ? 24.138 6.461 -12.316 1.00 71.06 119 LYS A O 1
ATOM 945 N N . SER A 1 120 ? 22.164 7.450 -12.741 1.00 63.47 120 SER A N 1
ATOM 946 C CA . SER A 1 120 ? 22.386 7.701 -14.166 1.00 63.47 120 SER A CA 1
ATOM 947 C C . SER A 1 120 ? 22.974 9.084 -14.441 1.00 63.47 120 SER A C 1
ATOM 949 O O . SER A 1 120 ? 23.298 9.363 -15.590 1.00 63.47 120 SER A O 1
ATOM 951 N N . VAL A 1 121 ? 23.124 9.949 -13.427 1.00 60.09 121 VAL A N 1
ATOM 952 C CA . VAL A 1 121 ? 23.880 11.199 -13.561 1.00 60.09 121 VAL A CA 1
ATOM 953 C C . VAL A 1 121 ? 25.365 10.843 -13.475 1.00 60.09 121 VAL A C 1
ATOM 955 O O . VAL A 1 121 ? 25.843 10.524 -12.382 1.00 60.09 121 VAL A O 1
ATOM 958 N N . PRO A 1 122 ? 26.128 10.879 -14.586 1.00 54.38 122 PRO A N 1
ATOM 959 C CA . PRO A 1 122 ? 27.569 10.773 -14.490 1.00 54.38 122 PRO A CA 1
ATOM 960 C C . PRO A 1 122 ? 28.050 11.953 -13.645 1.00 54.38 122 PRO A C 1
ATOM 962 O O . PRO A 1 122 ? 27.878 13.114 -14.010 1.00 54.38 122 PRO A O 1
ATOM 965 N N . ILE A 1 123 ? 28.691 11.647 -12.519 1.00 57.41 123 ILE A N 1
ATOM 966 C CA . ILE A 1 123 ? 29.307 12.616 -11.595 1.00 57.41 123 ILE A CA 1
ATOM 967 C C . ILE A 1 123 ? 30.370 13.497 -12.313 1.00 57.41 123 ILE A C 1
ATOM 969 O O . ILE A 1 123 ? 30.880 14.458 -11.752 1.00 57.41 123 ILE A O 1
ATOM 973 N N . GLY A 1 124 ? 30.665 13.223 -13.590 1.00 49.16 124 GLY A N 1
ATOM 974 C CA . GLY A 1 124 ? 31.597 13.953 -14.447 1.00 49.16 124 GLY A CA 1
ATOM 975 C C . GLY A 1 124 ? 31.080 15.212 -15.165 1.00 49.16 124 GLY A C 1
ATOM 976 O O . GLY A 1 124 ? 31.851 15.771 -15.934 1.00 49.16 124 GLY A O 1
ATOM 977 N N . VAL A 1 125 ? 29.843 15.691 -14.952 1.00 52.25 125 VAL A N 1
ATOM 978 C CA . VAL A 1 125 ? 29.369 16.989 -15.514 1.00 52.25 125 VAL A CA 1
ATOM 979 C C . VAL A 1 125 ? 29.040 18.004 -14.411 1.00 52.25 125 VAL A C 1
ATOM 981 O O . VAL A 1 125 ? 28.083 18.767 -14.481 1.00 52.25 125 VAL A O 1
ATOM 984 N N . ALA A 1 126 ? 29.865 18.045 -13.366 1.00 52.62 126 ALA A N 1
ATOM 985 C CA . ALA A 1 126 ? 30.029 19.248 -12.553 1.00 52.62 126 ALA A CA 1
ATOM 986 C C . ALA A 1 126 ? 31.130 20.118 -13.187 1.00 52.62 126 ALA A C 1
ATOM 988 O O . ALA A 1 126 ? 32.216 20.278 -12.640 1.00 52.62 126 ALA A O 1
ATOM 989 N N . GLY A 1 127 ? 30.889 20.618 -14.399 1.00 48.84 127 GLY A N 1
ATOM 990 C CA . GLY A 1 127 ? 31.858 21.424 -15.133 1.00 48.84 127 GLY A CA 1
ATOM 991 C C . GLY A 1 127 ? 31.230 22.067 -16.363 1.00 48.84 127 GLY A C 1
ATOM 992 O O . GLY A 1 127 ? 30.664 21.377 -17.200 1.00 48.84 127 GLY A O 1
ATOM 993 N N . ILE A 1 128 ? 31.398 23.386 -16.474 1.00 58.81 128 ILE A N 1
ATOM 994 C CA . ILE A 1 128 ? 30.930 24.287 -17.542 1.00 58.81 128 ILE A CA 1
ATOM 995 C C . ILE A 1 128 ? 29.495 24.817 -17.351 1.00 58.81 128 ILE A C 1
ATOM 997 O O . ILE A 1 128 ? 28.648 24.758 -18.234 1.00 58.81 128 ILE A O 1
ATOM 1001 N N . ALA A 1 129 ? 29.255 25.480 -16.219 1.00 53.59 129 ALA A N 1
ATOM 1002 C CA . ALA A 1 129 ? 28.502 26.734 -16.260 1.00 53.59 129 ALA A CA 1
ATOM 1003 C C . ALA A 1 129 ? 29.526 27.870 -16.424 1.00 53.59 129 ALA A C 1
ATOM 1005 O O . ALA A 1 129 ? 29.924 28.523 -15.463 1.00 53.59 129 ALA A O 1
ATOM 1006 N N . GLY A 1 130 ? 30.043 28.031 -17.645 1.00 42.78 130 GLY A N 1
ATOM 1007 C CA . GLY A 1 130 ? 30.862 29.185 -17.997 1.00 42.78 130 GLY A CA 1
ATOM 1008 C C . GLY A 1 130 ? 29.971 30.420 -18.047 1.00 42.78 130 GLY A C 1
ATOM 1009 O O . GLY A 1 130 ? 29.121 30.533 -18.927 1.00 42.78 130 GLY A O 1
ATOM 1010 N N . VAL A 1 131 ? 30.150 31.345 -17.105 1.00 45.59 131 VAL A N 1
ATOM 1011 C CA . VAL A 1 131 ? 29.580 32.693 -17.189 1.00 45.59 131 VAL A CA 1
ATOM 1012 C C . VAL A 1 131 ? 30.320 33.425 -18.309 1.00 45.59 131 VAL A C 1
ATOM 1014 O O . VAL A 1 131 ? 31.357 34.047 -18.099 1.00 45.59 131 VAL A O 1
ATOM 1017 N N . GLY A 1 132 ? 29.818 33.289 -19.534 1.00 39.25 132 GLY A N 1
ATOM 1018 C CA . GLY A 1 132 ? 30.249 34.094 -20.667 1.00 39.25 132 GLY A CA 1
ATOM 1019 C C . GLY A 1 132 ? 29.664 35.494 -20.538 1.00 39.25 132 GLY A C 1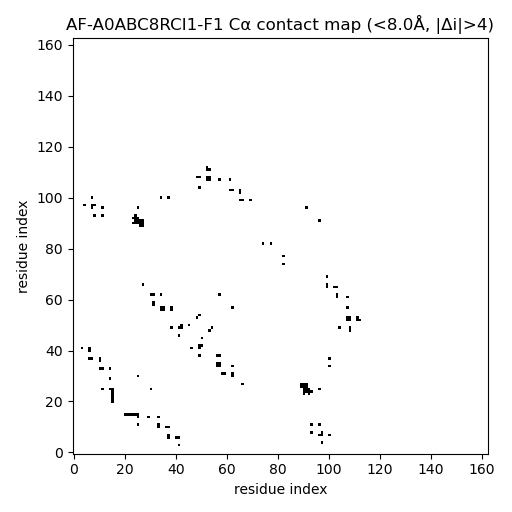
ATOM 1020 O O . GLY A 1 132 ? 28.492 35.708 -20.840 1.00 39.25 132 GLY A O 1
ATOM 1021 N N . ALA A 1 133 ? 30.472 36.453 -20.092 1.00 42.84 133 ALA A N 1
ATOM 1022 C CA . ALA A 1 133 ? 30.170 37.863 -20.283 1.00 42.84 133 ALA A CA 1
ATOM 1023 C C . ALA A 1 133 ? 30.219 38.162 -21.790 1.00 42.84 133 ALA A C 1
ATOM 1025 O O . ALA A 1 133 ? 31.288 38.216 -22.393 1.00 42.84 133 ALA A O 1
ATOM 1026 N N . VAL A 1 134 ? 29.050 38.327 -22.411 1.00 40.94 134 VAL A N 1
ATOM 1027 C CA . VAL A 1 134 ? 28.932 38.833 -23.782 1.00 40.94 134 VAL A CA 1
ATOM 1028 C C . VAL A 1 134 ? 29.247 40.327 -23.755 1.00 40.94 134 VAL A C 1
ATOM 1030 O O . VAL A 1 134 ? 28.391 41.144 -23.419 1.00 40.94 134 VAL A O 1
ATOM 1033 N N . THR A 1 135 ? 30.472 40.707 -24.122 1.00 38.97 135 THR A N 1
ATOM 1034 C CA . THR A 1 135 ? 30.736 42.064 -24.606 1.00 38.97 135 THR A CA 1
ATOM 1035 C C . THR A 1 135 ? 30.450 42.090 -26.101 1.00 38.97 135 THR A C 1
ATOM 1037 O O . THR A 1 135 ? 31.106 41.468 -26.932 1.00 38.97 135 THR A O 1
ATOM 1040 N N . LYS A 1 136 ? 29.370 42.788 -26.432 1.00 43.97 136 LYS A N 1
ATOM 1041 C CA . LYS A 1 136 ? 28.911 43.063 -27.788 1.00 43.97 136 LYS A CA 1
ATOM 1042 C C . LYS A 1 136 ? 29.999 43.844 -28.538 1.00 43.97 136 LYS A C 1
ATOM 1044 O O . LYS A 1 136 ? 30.241 45.002 -28.212 1.00 43.97 136 LYS A O 1
ATOM 1049 N N . SER A 1 137 ? 30.609 43.249 -29.560 1.00 39.97 137 SER A N 1
ATOM 1050 C CA . SER A 1 137 ? 31.334 43.995 -30.594 1.00 39.97 137 SER A CA 1
ATOM 1051 C C . SER A 1 137 ? 30.974 43.430 -31.961 1.00 39.97 137 SER A C 1
ATOM 1053 O O . SER A 1 137 ? 30.887 42.220 -32.145 1.00 39.97 137 SER A O 1
ATOM 1055 N N . GLY A 1 138 ? 30.593 44.336 -32.853 1.00 43.88 138 GLY A N 1
ATOM 1056 C CA . GLY A 1 138 ? 29.775 44.054 -34.020 1.00 43.88 138 GLY A CA 1
ATOM 1057 C C . GLY A 1 138 ? 30.488 43.410 -35.206 1.00 43.88 138 GLY A C 1
ATOM 1058 O O . GLY A 1 138 ? 31.710 43.397 -35.304 1.00 43.88 138 GLY A O 1
ATOM 1059 N N . LYS A 1 139 ? 29.614 43.047 -36.152 1.00 40.81 139 LYS A N 1
ATOM 1060 C CA . LYS A 1 139 ? 29.803 42.615 -37.544 1.00 40.81 139 LYS A CA 1
ATOM 1061 C C . LYS A 1 139 ? 29.839 41.104 -37.794 1.00 40.81 139 LYS A C 1
ATOM 1063 O O . LYS A 1 139 ? 30.637 40.366 -37.244 1.00 40.81 139 LYS A O 1
ATOM 1068 N N . GLU A 1 140 ? 28.950 40.767 -38.728 1.00 34.44 140 GLU A N 1
ATOM 1069 C CA . GLU A 1 140 ? 28.774 39.537 -39.500 1.00 34.44 140 GLU A CA 1
ATOM 1070 C C . GLU A 1 140 ? 28.081 38.342 -38.839 1.00 34.44 140 GLU A C 1
ATOM 1072 O O . GLU A 1 140 ? 28.628 37.563 -38.068 1.00 34.44 140 GLU A O 1
ATOM 1077 N N . VAL A 1 141 ? 26.819 38.198 -39.246 1.00 43.97 141 VAL A N 1
ATOM 1078 C CA . VAL A 1 141 ? 26.002 36.998 -39.135 1.00 43.97 141 VAL A CA 1
ATOM 1079 C C . VAL A 1 141 ? 26.459 36.009 -40.210 1.00 43.97 141 VAL A C 1
ATOM 1081 O O . VAL A 1 141 ? 26.216 36.223 -41.393 1.00 43.97 141 VAL A O 1
ATOM 1084 N N . VAL A 1 142 ? 27.064 34.906 -39.780 1.00 42.31 142 VAL A N 1
ATOM 1085 C CA . VAL A 1 142 ? 27.132 33.622 -40.496 1.00 42.31 142 VAL A CA 1
ATOM 1086 C C . VAL A 1 142 ? 26.818 32.596 -39.403 1.00 42.31 142 VAL A C 1
ATOM 1088 O O . VAL A 1 142 ? 27.550 32.485 -38.432 1.00 42.31 142 VAL A O 1
ATOM 1091 N N . GLY A 1 143 ? 25.637 31.993 -39.325 1.00 41.47 143 GLY A N 1
ATOM 1092 C CA . GLY A 1 143 ? 25.054 31.130 -40.338 1.00 41.47 143 GLY A CA 1
ATOM 1093 C C . GLY A 1 143 ? 25.222 29.677 -39.879 1.00 41.47 143 GLY A C 1
ATOM 1094 O O . GLY A 1 143 ? 26.256 29.082 -40.132 1.00 41.47 143 GLY A O 1
ATOM 1095 N N . THR A 1 144 ? 24.184 29.148 -39.220 1.00 50.50 144 THR A N 1
ATOM 1096 C CA . THR A 1 144 ? 23.754 27.735 -39.261 1.00 50.50 144 THR A CA 1
ATOM 1097 C C . THR A 1 144 ? 24.738 26.653 -38.799 1.00 50.50 144 THR A C 1
ATOM 1099 O O . THR A 1 144 ? 25.620 26.270 -39.544 1.00 50.50 144 THR A O 1
ATOM 1102 N N . VAL A 1 145 ? 24.493 26.069 -37.620 1.00 48.47 145 VAL A N 1
ATOM 1103 C CA . VAL A 1 145 ? 24.204 24.635 -37.358 1.00 48.47 145 VAL A CA 1
ATOM 1104 C C . VAL A 1 145 ? 24.052 24.529 -35.836 1.00 48.47 145 VAL A C 1
ATOM 1106 O O . VAL A 1 145 ? 25.026 24.742 -35.141 1.00 48.47 145 VAL A O 1
ATOM 1109 N N . ILE A 1 146 ? 22.844 24.266 -35.329 1.00 47.81 146 ILE A N 1
ATOM 1110 C CA . ILE A 1 146 ? 22.472 23.578 -34.063 1.00 47.81 146 ILE A CA 1
ATOM 1111 C C . ILE A 1 146 ? 20.969 23.861 -33.924 1.00 47.81 146 ILE A C 1
ATOM 1113 O O . ILE A 1 146 ? 20.524 24.771 -33.235 1.00 47.81 146 ILE A O 1
ATOM 1117 N N . GLY A 1 147 ? 20.170 23.149 -34.713 1.00 46.53 147 GLY A N 1
ATOM 1118 C CA . GLY A 1 147 ? 18.725 23.382 -34.788 1.00 46.53 147 GLY A CA 1
ATOM 1119 C C . GLY A 1 147 ? 17.911 22.123 -35.051 1.00 46.53 147 GLY A C 1
ATOM 1120 O O . GLY A 1 147 ? 16.789 22.230 -35.521 1.00 46.53 147 GLY A O 1
ATOM 1121 N N . VAL A 1 148 ? 18.466 20.931 -34.792 1.00 45.91 148 VAL A N 1
ATOM 1122 C CA . VAL A 1 148 ? 17.773 19.658 -35.082 1.00 45.91 148 VAL A CA 1
ATOM 1123 C C . VAL A 1 148 ? 17.612 18.762 -33.847 1.00 45.91 148 VAL A C 1
ATOM 1125 O O . VAL A 1 148 ? 16.685 17.962 -33.796 1.00 45.91 148 VAL A O 1
ATOM 1128 N N . TYR A 1 149 ? 18.410 18.929 -32.786 1.00 44.88 149 TYR A N 1
ATOM 1129 C CA . TYR A 1 149 ? 18.358 17.992 -31.651 1.00 44.88 149 TYR A CA 1
ATOM 1130 C C . TYR A 1 149 ? 17.300 18.298 -30.577 1.00 44.88 149 TYR A C 1
ATOM 1132 O O . TYR A 1 149 ? 17.051 17.460 -29.716 1.00 44.88 149 TYR A O 1
ATOM 1140 N N . ALA A 1 150 ? 16.635 19.457 -30.635 1.00 49.62 150 ALA A N 1
ATOM 1141 C CA . ALA A 1 150 ? 15.600 19.815 -29.659 1.00 49.62 150 ALA A CA 1
ATOM 1142 C C . ALA A 1 150 ? 14.177 19.410 -30.090 1.00 49.62 150 ALA A C 1
ATOM 1144 O O . ALA A 1 150 ? 13.330 19.160 -29.236 1.00 49.62 150 ALA A O 1
ATOM 1145 N N . LEU A 1 151 ? 13.903 19.286 -31.397 1.00 41.56 151 LEU A N 1
ATOM 1146 C CA . LEU A 1 151 ? 12.553 18.954 -31.874 1.00 41.56 151 LEU A CA 1
ATOM 1147 C C . LEU A 1 151 ? 12.252 17.443 -31.795 1.00 41.56 151 LEU A C 1
ATOM 1149 O O . LEU A 1 151 ? 11.117 17.041 -31.544 1.00 41.56 151 LEU A O 1
ATOM 1153 N N . GLY A 1 152 ? 13.273 16.587 -31.927 1.00 47.12 152 GLY A N 1
ATOM 1154 C CA . GLY A 1 152 ? 13.106 15.127 -31.879 1.00 47.12 152 GLY A CA 1
ATOM 1155 C C . GLY A 1 152 ? 12.648 14.589 -30.517 1.00 47.12 152 GLY A C 1
ATOM 1156 O O . GLY A 1 152 ? 11.904 13.613 -30.460 1.00 47.12 152 GLY A O 1
ATOM 1157 N N . VAL A 1 153 ? 13.029 15.249 -29.419 1.00 50.50 153 VAL A N 1
ATOM 1158 C CA . VAL A 1 153 ? 12.708 14.780 -28.059 1.00 50.50 153 VAL A CA 1
ATOM 1159 C C . VAL A 1 153 ? 11.262 15.105 -27.668 1.00 50.50 153 VAL A C 1
ATOM 1161 O O . VAL A 1 153 ? 10.630 14.316 -26.976 1.00 50.50 153 VAL A O 1
ATOM 1164 N N . ALA A 1 154 ? 10.688 16.212 -28.150 1.00 49.62 154 ALA A N 1
ATOM 1165 C CA . ALA A 1 154 ? 9.293 16.547 -27.847 1.00 49.62 154 ALA A CA 1
ATOM 1166 C C . ALA A 1 154 ? 8.300 15.635 -28.593 1.00 49.62 154 ALA A C 1
ATOM 1168 O O . ALA A 1 154 ? 7.285 15.217 -28.033 1.00 49.62 154 ALA A O 1
ATOM 1169 N N . THR A 1 155 ? 8.615 15.277 -29.843 1.00 51.06 155 THR A N 1
ATOM 1170 C CA . THR A 1 155 ? 7.709 14.481 -30.687 1.00 51.06 155 THR A CA 1
ATOM 1171 C C . THR A 1 155 ? 7.624 13.013 -30.250 1.00 51.06 155 THR A C 1
ATOM 1173 O O . THR A 1 155 ? 6.551 12.418 -30.341 1.00 51.06 155 THR A O 1
ATOM 1176 N N . SER A 1 156 ? 8.705 12.426 -29.712 1.00 44.44 156 SER A N 1
ATOM 1177 C CA . SER A 1 156 ? 8.671 11.038 -29.215 1.00 44.44 156 SER A CA 1
ATOM 1178 C C . SER A 1 156 ? 7.820 10.888 -27.952 1.00 44.44 156 SER A C 1
ATOM 1180 O O . SER A 1 156 ? 7.165 9.863 -27.770 1.00 44.44 156 SER A O 1
ATOM 1182 N N . ILE A 1 157 ? 7.762 11.929 -27.115 1.00 52.03 157 ILE A N 1
ATOM 1183 C CA . ILE A 1 157 ? 6.940 11.932 -25.903 1.00 52.03 157 ILE A CA 1
ATOM 1184 C C . ILE A 1 157 ? 5.455 12.031 -26.275 1.00 52.03 157 ILE A C 1
ATOM 1186 O O . ILE A 1 157 ? 4.650 11.284 -25.728 1.00 52.03 157 ILE A O 1
ATOM 1190 N N . TYR A 1 158 ? 5.085 12.876 -27.246 1.00 48.22 158 TYR A N 1
ATOM 1191 C CA . TYR A 1 158 ? 3.687 12.987 -27.683 1.00 48.22 158 TYR A CA 1
ATOM 1192 C C . TYR A 1 158 ? 3.183 11.710 -28.379 1.00 48.22 158 TYR A C 1
ATOM 1194 O O . TYR A 1 158 ? 2.101 11.224 -28.055 1.00 48.22 158 TYR A O 1
ATOM 1202 N N . LEU A 1 159 ? 3.980 11.097 -29.264 1.00 50.91 159 LEU A N 1
ATOM 1203 C CA . LEU A 1 159 ? 3.605 9.832 -29.915 1.00 50.91 159 LEU A CA 1
ATOM 1204 C C . LEU A 1 159 ? 3.549 8.647 -28.938 1.00 50.91 159 LEU A C 1
ATOM 1206 O O . LEU A 1 159 ? 2.681 7.795 -29.083 1.00 50.91 159 LEU A O 1
ATOM 1210 N N . SER A 1 160 ? 4.402 8.611 -27.907 1.00 51.44 160 SER A N 1
ATOM 1211 C CA . SER A 1 160 ? 4.373 7.549 -26.887 1.00 51.44 160 SER A CA 1
ATOM 1212 C C . SER A 1 160 ? 3.197 7.652 -25.903 1.00 51.44 160 SER A C 1
ATOM 1214 O O . SER A 1 160 ? 2.987 6.722 -25.127 1.00 51.44 160 SER A O 1
ATOM 1216 N N . LEU A 1 161 ? 2.463 8.767 -25.899 1.00 49.88 161 LEU A N 1
ATOM 1217 C CA . LEU A 1 161 ? 1.262 8.992 -25.083 1.00 49.88 161 LEU A CA 1
ATOM 1218 C C . LEU A 1 161 ? -0.044 8.868 -25.886 1.00 49.88 161 LEU A C 1
ATOM 1220 O O . LEU A 1 161 ? -1.115 8.864 -25.286 1.00 49.88 161 LEU A O 1
ATOM 1224 N N . SER A 1 162 ? 0.041 8.780 -27.218 1.00 49.28 162 SER A N 1
ATOM 1225 C CA . SER A 1 162 ? -1.110 8.814 -28.136 1.00 49.28 162 SER A CA 1
ATOM 1226 C C . SER A 1 162 ? -1.386 7.475 -28.837 1.00 49.28 162 SER A C 1
ATOM 1228 O O . SER A 1 162 ? -2.147 7.454 -29.804 1.00 49.28 162 SER A O 1
ATOM 1230 N N . GLY A 1 163 ? -0.740 6.389 -28.400 1.00 43.78 163 GLY A N 1
ATOM 1231 C CA . GLY A 1 163 ? -0.944 5.024 -28.897 1.00 43.78 163 GLY A CA 1
ATOM 1232 C C . GLY A 1 163 ? -1.683 4.165 -27.889 1.00 43.78 163 GLY A C 1
ATOM 1233 O O . GLY A 1 163 ? -1.258 4.181 -26.712 1.00 43.78 163 GLY A O 1
#